Protein AF-0000000068194424 (afdb_homodimer)

Foldseek 3Di:
DPCVVVPQDAAAAQPVPRADKDKDWDQDPPNQIKMWIFGPPPGDIFDIDSDSVVRRVRRRDDDCPVVVVVVVVVVVVD/DPCVVVPQDAAAAQPVPRADKDKDWDCDPPNQIKMWIFGPPPGDIFDIDRDSVVRRVRRRDDPCPVVVVVVVVVVVVD

Organism: Escherichia coli O157:H7 (NCBI:txid83334)

Radius of gyration: 18.67 Å; Cα contacts (8 Å, |Δi|>4): 291; chains: 2; bounding box: 52×53×44 Å

Sequence (156 aa):
MSDLSLTQPKLKECPFCGGNARLWVEAGINIDVWGYAECDLCEARGAWAPSVAAAAEKWNRRAGDEANLSASQRSNQKMSDLSLTQPKLKECPFCGGNARLWVEAGINIDVWGYAECDLCEARGAWAPSVAAAAEKWNRRAGDEANLSASQRSNQK

Nearest PDB structures (foldseek):
  2l2m-assembly1_A  TM=6.582E-01  e=2.162E+00  Arabidopsis thaliana
  9asm-assembly1_B  TM=4.272E-01  e=1.788E+00  Homo sapiens
  3htx-assembly1_A  TM=4.934E-01  e=4.628E+00  Arabidopsis thaliana
  2l2m-assembly1_A  TM=6.595E-01  e=1.554E+00  Arabidopsis thaliana
  8kfp-assembly1_A  TM=4.519E-01  e=2.276E+00  Drosophila melanogaster

InterPro domains:
  IPR019908 Endodeoxyribonuclease toxin RalR [TIGR03655] (11-63)

Solvent-accessible surface area (backbone atoms only — not comparable to full-atom values): 8548 Å² total; per-residue (Å²): 126,80,76,72,66,74,71,70,72,81,65,58,58,31,65,41,74,51,35,56,51,45,81,44,76,42,78,44,93,71,89,38,48,34,7,25,27,32,26,76,70,66,53,28,29,36,23,76,24,77,34,60,67,53,5,33,50,49,49,54,34,40,45,47,58,63,56,46,45,50,49,50,50,53,57,68,72,102,127,81,76,70,69,74,71,70,72,80,65,56,58,31,63,41,75,51,35,57,53,44,81,43,77,42,79,45,94,66,93,38,50,35,6,25,27,32,26,75,71,66,52,26,30,36,24,78,24,77,35,58,66,52,6,34,51,51,50,54,34,40,43,47,58,63,54,46,47,50,50,52,50,52,58,65,72,101

pLDDT: mean 80.33, std 21.02, range [34.81, 98.44]

Structure (mmCIF, N/CA/C/O backbone):
data_AF-0000000068194424-model_v1
#
loop_
_entity.id
_entity.type
_entity.pdbx_description
1 polymer 'Restriction alleviation protein, Lar family'
#
loop_
_atom_site.group_PDB
_atom_site.id
_atom_site.type_symbol
_atom_site.label_atom_id
_atom_site.label_alt_id
_atom_site.label_comp_id
_atom_site.label_asym_id
_atom_site.label_entity_id
_atom_site.label_seq_id
_atom_site.pdbx_PDB_ins_code
_atom_site.Cartn_x
_atom_site.Cartn_y
_atom_site.Cartn_z
_atom_site.occupancy
_atom_site.B_iso_or_equiv
_atom_site.auth_seq_id
_atom_site.auth_comp_id
_atom_site.auth_asym_id
_atom_site.auth_atom_id
_atom_site.pdbx_PDB_model_num
ATOM 1 N N . MET A 1 1 ? -16.297 -26.656 -22.859 1 36.09 1 MET A N 1
ATOM 2 C CA . MET A 1 1 ? -15.078 -26.125 -22.25 1 36.09 1 MET A CA 1
ATOM 3 C C . MET A 1 1 ? -15.398 -25.297 -21 1 36.09 1 MET A C 1
ATOM 5 O O . MET A 1 1 ? -16.219 -24.375 -21.062 1 36.09 1 MET A O 1
ATOM 9 N N . SER A 1 2 ? -15.727 -25.984 -19.953 1 36.09 2 SER A N 1
ATOM 10 C CA . SER A 1 2 ? -15.914 -25.312 -18.672 1 36.09 2 SER A CA 1
ATOM 11 C C . SER A 1 2 ? -14.898 -24.188 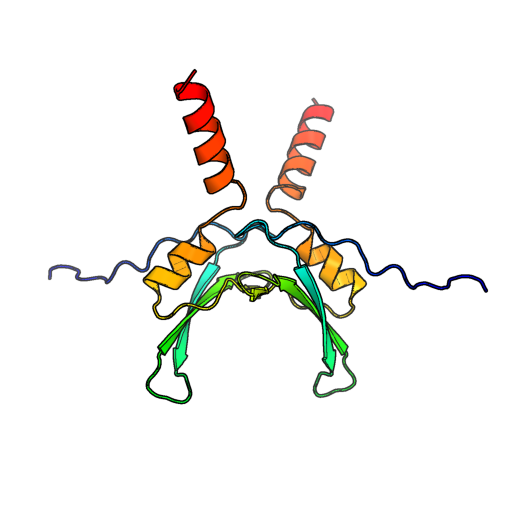-18.484 1 36.09 2 SER A C 1
ATOM 13 O O . SER A 1 2 ? -13.688 -24.406 -18.625 1 36.09 2 SER A O 1
ATOM 15 N N . ASP A 1 3 ? -15.109 -23.078 -19.156 1 36.56 3 ASP A N 1
ATOM 16 C CA . ASP A 1 3 ? -14.266 -21.922 -18.906 1 36.56 3 ASP A CA 1
ATOM 17 C C . ASP A 1 3 ? -13.766 -21.922 -17.453 1 36.56 3 ASP A C 1
ATOM 19 O O . ASP A 1 3 ? -14.539 -21.688 -16.531 1 36.56 3 ASP A O 1
ATOM 23 N N . LEU A 1 4 ? -13.242 -22.938 -16.922 1 41.56 4 LEU A N 1
ATOM 24 C CA . LEU A 1 4 ? -12.438 -22.938 -15.695 1 41.56 4 LEU A CA 1
ATOM 25 C C . LEU A 1 4 ? -11.805 -21.578 -15.461 1 41.56 4 LEU A C 1
ATOM 27 O O . LEU A 1 4 ? -10.578 -21.438 -15.508 1 41.56 4 LEU A O 1
ATOM 31 N N . SER A 1 5 ? -12.031 -20.547 -16.297 1 44.06 5 SER A N 1
ATOM 32 C CA . SER A 1 5 ? -11.469 -19.203 -16.141 1 44.06 5 SER A CA 1
ATOM 33 C C . SER A 1 5 ? -11.289 -18.859 -14.664 1 44.06 5 SER A C 1
ATOM 35 O O . SER A 1 5 ? -12.273 -18.766 -13.922 1 44.06 5 SER A O 1
ATOM 37 N N . LEU A 1 6 ? -10.516 -19.516 -13.852 1 50.09 6 LEU A N 1
ATOM 38 C CA . LEU A 1 6 ? -10.039 -19.203 -12.508 1 50.09 6 LEU A CA 1
ATOM 39 C C . LEU A 1 6 ? -10.234 -17.719 -12.203 1 50.09 6 LEU A C 1
ATOM 41 O O . LEU A 1 6 ? -9.602 -16.859 -12.812 1 50.09 6 LEU A O 1
ATOM 45 N N . THR A 1 7 ? -11.344 -17.234 -12.117 1 59.47 7 THR A N 1
ATOM 46 C CA . THR A 1 7 ? -11.828 -15.875 -11.906 1 59.47 7 THR A CA 1
ATOM 47 C C . THR A 1 7 ? -10.945 -15.141 -10.898 1 59.47 7 THR A C 1
ATOM 49 O O . THR A 1 7 ? -10.797 -15.594 -9.758 1 59.47 7 THR A O 1
ATOM 52 N N . GLN A 1 8 ? -9.844 -14.641 -11.359 1 73.25 8 GLN A N 1
ATOM 53 C CA . GLN A 1 8 ? -9.039 -13.766 -10.516 1 73.25 8 GLN A CA 1
ATOM 54 C C . GLN A 1 8 ? -9.93 -12.891 -9.633 1 73.25 8 GLN A C 1
ATOM 56 O O . GLN A 1 8 ? -11 -12.461 -10.055 1 73.25 8 GLN A O 1
ATOM 61 N N . PRO A 1 9 ? -9.727 -13.07 -8.367 1 86.81 9 PRO A N 1
ATOM 62 C CA . PRO A 1 9 ? -10.492 -12.211 -7.469 1 86.81 9 PRO A CA 1
ATOM 63 C C . PRO A 1 9 ? -10.562 -10.766 -7.953 1 86.81 9 PRO A C 1
ATOM 65 O O . PRO A 1 9 ? -9.594 -10.258 -8.531 1 86.81 9 PRO A O 1
ATOM 68 N N . LYS A 1 10 ? -11.789 -10.188 -7.922 1 91.5 10 LYS A N 1
ATOM 69 C CA . LYS A 1 10 ? -11.977 -8.781 -8.273 1 91.5 10 LYS A CA 1
ATOM 70 C C . LYS A 1 10 ? -11.312 -7.871 -7.242 1 91.5 10 LYS A C 1
ATOM 72 O O . LYS A 1 10 ? -11.445 -8.086 -6.035 1 91.5 10 LYS A O 1
ATOM 77 N N . LEU A 1 11 ? -10.586 -6.934 -7.688 1 96.69 11 LEU A N 1
ATOM 78 C CA . LEU A 1 11 ? -9.883 -6 -6.82 1 96.69 11 LEU A CA 1
ATOM 79 C C . LEU A 1 11 ? -10.57 -4.641 -6.812 1 96.69 11 LEU A C 1
ATOM 81 O O . LEU A 1 11 ? -10.961 -4.129 -7.863 1 96.69 11 LEU A O 1
ATOM 85 N N . LYS A 1 12 ? -10.789 -4.07 -5.578 1 96.56 12 LYS A N 1
ATOM 86 C CA . LYS A 1 12 ? -11.227 -2.68 -5.477 1 96.56 12 LYS A CA 1
ATOM 87 C C . LYS A 1 12 ? -10.18 -1.732 -6.055 1 96.56 12 LYS A C 1
ATOM 89 O O . LYS A 1 12 ? -9 -2.084 -6.152 1 96.56 12 LYS A O 1
ATOM 94 N N . GLU A 1 13 ? -10.617 -0.529 -6.395 1 96.94 13 GLU A N 1
ATOM 95 C CA . GLU A 1 13 ? -9.688 0.496 -6.863 1 96.94 13 GLU A CA 1
ATOM 96 C C . GLU A 1 13 ? -8.688 0.878 -5.77 1 96.94 13 GLU A C 1
ATOM 98 O O . GLU A 1 13 ? -8.961 0.693 -4.582 1 96.94 13 GLU A O 1
ATOM 103 N N . CYS A 1 14 ? -7.574 1.374 -6.184 1 98.06 14 CYS A N 1
ATOM 104 C CA . CYS A 1 14 ? -6.539 1.817 -5.258 1 98.06 14 CYS A CA 1
ATOM 105 C C . CYS A 1 14 ? -7.074 2.893 -4.316 1 98.06 14 CYS A C 1
ATOM 107 O O . CYS A 1 14 ? -7.641 3.891 -4.77 1 98.06 14 CYS A O 1
ATOM 109 N N . PRO A 1 15 ? -6.852 2.74 -3.096 1 96.94 15 PRO A N 1
ATOM 110 C CA . PRO A 1 15 ? -7.367 3.738 -2.156 1 96.94 15 PRO A CA 1
ATOM 111 C C . PRO A 1 15 ? -6.582 5.047 -2.193 1 96.94 15 PRO A C 1
ATOM 113 O O . PRO A 1 15 ? -7.016 6.047 -1.618 1 96.94 15 PRO A O 1
ATOM 116 N N . PHE A 1 16 ? -5.477 4.984 -2.826 1 97.81 16 PHE A N 1
ATOM 117 C CA . PHE A 1 16 ? -4.617 6.164 -2.824 1 97.81 16 PHE A CA 1
ATOM 118 C C . PHE A 1 16 ? -4.883 7.027 -4.051 1 97.81 16 PHE A C 1
ATOM 120 O O . PHE A 1 16 ? -4.957 8.258 -3.945 1 97.81 16 PHE A O 1
ATOM 127 N N . CYS A 1 17 ? -5.129 6.367 -5.23 1 97.31 17 CYS A N 1
ATOM 128 C CA . CYS A 1 17 ? -5.188 7.184 -6.438 1 97.31 17 CYS A CA 1
ATOM 129 C C . CYS A 1 17 ? -6.434 6.852 -7.258 1 97.31 17 CYS A C 1
ATOM 131 O O . CYS A 1 17 ? -6.73 7.535 -8.242 1 97.31 17 CYS A O 1
ATOM 133 N N . GLY A 1 18 ? -7.062 5.773 -6.914 1 96.94 18 GLY A N 1
ATOM 134 C CA . GLY A 1 18 ? -8.281 5.422 -7.621 1 96.94 18 GLY A CA 1
ATOM 135 C C . GLY A 1 18 ? -8.031 4.594 -8.867 1 96.94 18 GLY A C 1
ATOM 136 O O . GLY A 1 18 ? -8.969 4.266 -9.594 1 96.94 18 GLY A O 1
ATOM 137 N N . GLY A 1 19 ? -6.793 4.195 -9.109 1 96.75 19 GLY A N 1
ATOM 138 C CA . GLY A 1 19 ? -6.461 3.4 -10.281 1 96.75 19 GLY A CA 1
ATOM 139 C C . GLY A 1 19 ? -6.746 1.921 -10.102 1 96.75 19 GLY A C 1
ATOM 140 O O . GLY A 1 19 ? -7.047 1.473 -8.992 1 96.75 19 GLY A O 1
ATOM 141 N N . ASN A 1 20 ? -6.586 1.168 -11.219 1 97.25 20 ASN A N 1
ATOM 142 C CA . ASN A 1 20 ? -6.777 -0.278 -11.172 1 97.25 20 ASN A CA 1
ATOM 143 C C . ASN A 1 20 ? -5.582 -0.981 -10.531 1 97.25 20 ASN A C 1
ATOM 145 O O . ASN A 1 20 ? -4.465 -0.467 -10.57 1 97.25 20 ASN A O 1
ATOM 149 N N . ALA A 1 21 ? -5.891 -2.098 -9.93 1 97.75 21 ALA A N 1
ATOM 150 C CA . ALA A 1 21 ? -4.836 -2.922 -9.344 1 97.75 21 ALA A CA 1
ATOM 151 C C . ALA A 1 21 ? -4.77 -4.289 -10.023 1 97.75 21 ALA A C 1
ATOM 153 O O . ALA A 1 21 ? -5.711 -4.695 -10.703 1 97.75 21 ALA A O 1
ATOM 154 N N . ARG A 1 22 ? -3.656 -4.914 -9.789 1 97.25 22 ARG A N 1
ATOM 155 C CA . ARG A 1 22 ? -3.479 -6.277 -10.273 1 97.25 22 ARG A CA 1
ATOM 156 C C . ARG A 1 22 ? -2.779 -7.148 -9.234 1 97.25 22 ARG A C 1
ATOM 158 O O . ARG A 1 22 ? -2.139 -6.633 -8.32 1 97.25 22 ARG A O 1
ATOM 165 N N . LEU A 1 23 ? -2.996 -8.453 -9.375 1 96.19 23 LEU A N 1
ATOM 166 C CA . LEU A 1 23 ? -2.396 -9.414 -8.453 1 96.19 23 LEU A CA 1
ATOM 167 C C . LEU A 1 23 ? -1.049 -9.898 -8.977 1 96.19 23 LEU A C 1
ATOM 169 O O . LEU A 1 23 ? -0.895 -10.141 -10.172 1 96.19 23 LEU A O 1
ATOM 173 N N . TRP A 1 24 ? -0.112 -9.992 -8.047 1 94.62 24 TRP A N 1
ATOM 174 C CA . TRP A 1 24 ? 1.215 -10.523 -8.344 1 94.62 24 TRP A CA 1
ATOM 175 C C . TRP A 1 24 ? 1.535 -11.711 -7.438 1 94.62 24 TRP A C 1
ATOM 177 O O . TRP A 1 24 ? 1.048 -11.789 -6.305 1 94.62 24 TRP A O 1
ATOM 187 N N . VAL A 1 25 ? 2.24 -12.648 -7.965 1 90.88 25 VAL A N 1
ATOM 188 C CA . VAL A 1 25 ? 2.729 -13.789 -7.191 1 90.88 25 VAL A CA 1
ATOM 189 C C . VAL A 1 25 ? 4.254 -13.836 -7.254 1 90.88 25 VAL A C 1
ATOM 191 O O . VAL A 1 25 ? 4.848 -13.609 -8.312 1 90.88 25 VAL A O 1
ATOM 194 N N . GLU A 1 26 ? 4.871 -13.984 -6.137 1 87 26 GLU A N 1
ATOM 195 C CA . GLU A 1 26 ? 6.324 -14.117 -6.074 1 87 26 GLU A CA 1
ATOM 196 C C . GLU A 1 26 ? 6.727 -15.422 -5.391 1 87 26 GLU A C 1
ATOM 198 O O . GLU A 1 26 ? 6.102 -15.836 -4.414 1 87 26 GLU A O 1
ATOM 203 N N . ALA A 1 27 ? 7.594 -16.078 -6.059 1 81.31 27 ALA A N 1
ATOM 204 C CA . ALA A 1 27 ? 8.141 -17.297 -5.453 1 81.31 27 ALA A CA 1
ATOM 205 C C . ALA A 1 27 ? 9.148 -16.953 -4.359 1 81.31 27 ALA A C 1
ATOM 207 O O . ALA A 1 27 ? 10.023 -16.109 -4.551 1 81.31 27 ALA A O 1
ATOM 208 N N . GLY A 1 28 ? 8.797 -17.266 -3.176 1 71.25 28 GLY A N 1
ATOM 209 C CA . GLY A 1 28 ? 9.758 -17.078 -2.098 1 71.25 28 GLY A CA 1
ATOM 210 C C . GLY A 1 28 ? 10.898 -18.078 -2.139 1 71.25 28 GLY A C 1
ATOM 211 O O . GLY A 1 28 ? 11.016 -18.859 -3.086 1 71.25 28 GLY A O 1
ATOM 212 N N . ILE A 1 29 ? 11.906 -17.812 -1.266 1 68.25 29 ILE A N 1
ATOM 213 C CA . ILE A 1 29 ? 13.094 -18.656 -1.224 1 68.25 29 ILE A CA 1
ATOM 214 C C . ILE A 1 29 ? 12.695 -20.125 -1.054 1 68.25 29 ILE A C 1
ATOM 216 O O . ILE A 1 29 ? 13.281 -21.016 -1.676 1 68.25 29 ILE A O 1
ATOM 220 N N . ASN A 1 30 ? 11.828 -20.375 -0.084 1 65.5 30 ASN A N 1
ATOM 221 C CA . ASN A 1 30 ? 11.43 -21.75 0.242 1 65.5 30 ASN A CA 1
ATOM 222 C C . ASN A 1 30 ? 10.0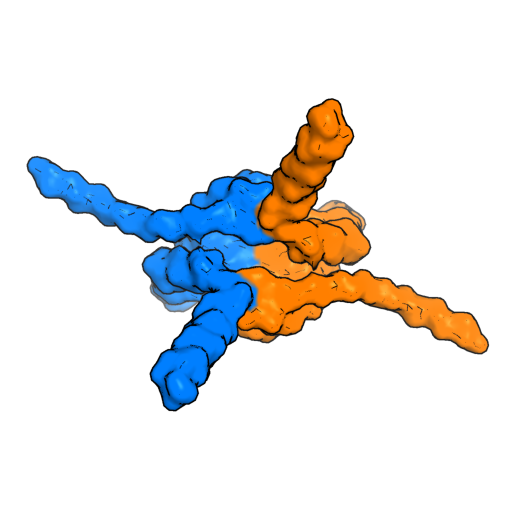39 -22.062 -0.308 1 65.5 30 ASN A C 1
ATOM 224 O O . ASN A 1 30 ? 9.055 -22.016 0.423 1 65.5 30 ASN A O 1
ATOM 228 N N . ILE A 1 31 ? 9.938 -22.594 -1.485 1 68.94 31 ILE A N 1
ATOM 229 C CA . ILE A 1 31 ? 8.758 -23.125 -2.15 1 68.94 31 ILE A CA 1
ATOM 230 C C . ILE A 1 31 ? 7.527 -22.312 -1.769 1 68.94 31 ILE A C 1
ATOM 232 O O . ILE A 1 31 ? 6.426 -22.562 -2.268 1 68.94 31 ILE A O 1
ATOM 236 N N . ASP A 1 32 ? 7.809 -21.297 -0.955 1 78.06 32 ASP A N 1
ATOM 237 C CA . ASP A 1 32 ? 6.637 -20.531 -0.561 1 78.06 32 ASP A CA 1
ATOM 238 C C . ASP A 1 32 ? 6.258 -19.516 -1.642 1 78.06 32 ASP A C 1
ATOM 240 O O . ASP A 1 32 ? 7.129 -18.953 -2.309 1 78.06 32 ASP A O 1
ATOM 244 N N . VAL A 1 33 ? 4.984 -19.547 -2.008 1 82.75 33 VAL A N 1
ATOM 245 C CA . VAL A 1 33 ? 4.449 -18.594 -2.975 1 82.75 33 VAL A CA 1
ATOM 246 C C . VAL A 1 33 ? 3.754 -17.453 -2.244 1 82.75 33 VAL A C 1
ATOM 248 O O . VAL A 1 33 ? 2.945 -17.688 -1.341 1 82.75 33 VAL A O 1
ATOM 251 N N . TRP A 1 34 ? 4.27 -16.266 -2.461 1 90.06 34 TRP A N 1
ATOM 252 C CA . TRP A 1 34 ? 3.627 -15.094 -1.874 1 90.06 34 TRP A CA 1
ATOM 253 C C . TRP A 1 34 ? 2.934 -14.258 -2.945 1 90.06 34 TRP A C 1
ATOM 255 O O . TRP A 1 34 ? 3.404 -14.18 -4.082 1 90.06 34 TRP A O 1
ATOM 265 N N . GLY A 1 35 ? 1.699 -13.797 -2.592 1 93.25 35 GLY A N 1
ATOM 266 C CA . GLY A 1 35 ? 0.958 -12.922 -3.482 1 93.25 35 GLY A CA 1
ATOM 267 C C . GLY A 1 35 ? 0.701 -11.547 -2.891 1 93.25 35 GLY A C 1
ATOM 268 O O . GLY A 1 35 ? 0.693 -11.383 -1.668 1 93.25 35 GLY A O 1
ATOM 269 N N . TYR A 1 36 ? 0.619 -10.586 -3.705 1 96.44 36 TYR A N 1
ATOM 270 C CA . TYR A 1 36 ? 0.173 -9.25 -3.326 1 96.44 36 TYR A CA 1
ATOM 271 C C . TYR A 1 36 ? -0.545 -8.562 -4.48 1 96.44 36 TYR A C 1
ATOM 273 O O . TYR A 1 36 ? -0.427 -8.992 -5.633 1 96.44 36 TYR A O 1
ATOM 281 N N . ALA A 1 37 ? -1.312 -7.527 -4.133 1 98.06 37 ALA A N 1
ATOM 282 C CA . ALA A 1 37 ? -1.911 -6.656 -5.141 1 98.06 37 ALA A CA 1
ATOM 283 C C . ALA A 1 37 ? -1.107 -5.367 -5.301 1 98.06 37 ALA A C 1
ATOM 285 O O . ALA A 1 37 ? -0.527 -4.867 -4.336 1 98.06 37 ALA A O 1
ATOM 286 N N . GLU A 1 38 ? -1.04 -4.879 -6.473 1 98.38 38 GLU A N 1
ATOM 287 C CA . GLU A 1 38 ? -0.31 -3.654 -6.785 1 98.38 38 GLU A CA 1
ATOM 288 C C . GLU A 1 38 ? -1.099 -2.775 -7.754 1 98.38 38 GLU A C 1
ATOM 290 O O . GLU A 1 38 ? -1.687 -3.275 -8.719 1 98.38 38 GLU A O 1
ATOM 295 N N . CYS A 1 39 ? -1.09 -1.535 -7.414 1 98.44 39 CYS A N 1
ATOM 296 C CA . CYS A 1 39 ? -1.773 -0.596 -8.297 1 98.44 39 CYS A CA 1
ATOM 297 C C . CYS A 1 39 ? -0.998 -0.404 -9.594 1 98.44 39 CYS A C 1
ATOM 299 O O . CYS A 1 39 ? 0.22 -0.218 -9.57 1 98.44 39 CYS A O 1
ATOM 301 N N . ASP A 1 40 ? -1.684 -0.314 -10.727 1 97.81 40 ASP A N 1
ATOM 302 C CA . ASP A 1 40 ? -1.062 -0.183 -12.039 1 97.81 40 ASP A CA 1
ATOM 303 C C . ASP A 1 40 ? -0.633 1.259 -12.305 1 97.81 40 ASP A C 1
ATOM 305 O O . ASP A 1 40 ? 0.153 1.521 -13.219 1 97.81 40 ASP A O 1
ATOM 309 N N . LEU A 1 41 ? -1.144 2.18 -11.562 1 97.38 41 LEU A N 1
ATOM 310 C CA . LEU A 1 41 ? -0.927 3.596 -11.836 1 97.38 41 LEU A CA 1
ATOM 311 C C . LEU A 1 41 ? 0.133 4.172 -10.898 1 97.38 41 LEU A C 1
ATOM 313 O O . LEU A 1 41 ? 1.189 4.617 -11.352 1 97.38 41 LEU A O 1
ATOM 317 N N . CYS A 1 42 ? -0.098 4.121 -9.586 1 97.44 42 CYS A N 1
ATOM 318 C CA . CYS A 1 42 ? 0.845 4.738 -8.664 1 97.44 42 CYS A CA 1
ATOM 319 C C . CYS A 1 42 ? 1.807 3.701 -8.094 1 97.44 42 CYS A C 1
ATOM 321 O O . CYS A 1 42 ? 2.717 4.043 -7.336 1 97.44 42 CYS A O 1
ATOM 323 N N . GLU A 1 43 ? 1.52 2.396 -8.203 1 97.75 43 GLU A N 1
ATOM 324 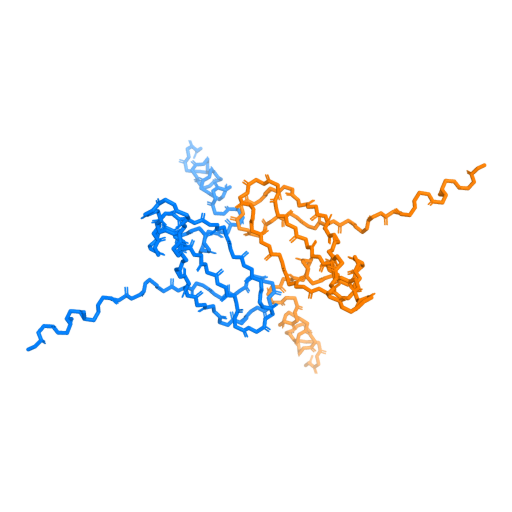C CA . GLU A 1 43 ? 2.391 1.277 -7.855 1 97.75 43 GLU A CA 1
ATOM 325 C C . GLU A 1 43 ? 2.391 1.02 -6.352 1 97.75 43 GLU A C 1
ATOM 327 O O . GLU A 1 43 ? 3.287 0.35 -5.832 1 97.75 43 GLU A O 1
ATOM 332 N N . ALA A 1 44 ? 1.389 1.587 -5.684 1 98.44 44 ALA A N 1
ATOM 333 C CA . ALA A 1 44 ? 1.197 1.178 -4.297 1 98.44 44 ALA A CA 1
ATOM 334 C C . ALA A 1 44 ? 0.962 -0.327 -4.195 1 98.44 44 ALA A C 1
ATOM 336 O O . ALA A 1 44 ? 0.333 -0.924 -5.07 1 98.44 44 ALA A O 1
ATOM 337 N N . ARG A 1 45 ? 1.397 -0.892 -3.102 1 98.31 45 ARG A N 1
ATOM 338 C CA . ARG A 1 45 ? 1.307 -2.336 -2.906 1 98.31 45 ARG A CA 1
ATOM 339 C C . ARG A 1 45 ? 0.536 -2.668 -1.633 1 98.31 45 ARG A C 1
ATOM 341 O O . ARG A 1 45 ? 0.729 -2.027 -0.598 1 98.31 45 ARG A O 1
ATOM 348 N N . GLY A 1 46 ? -0.354 -3.623 -1.806 1 98.38 46 GLY A N 1
ATOM 349 C CA . GLY A 1 46 ? -1.008 -4.145 -0.617 1 98.38 46 GLY A CA 1
ATOM 350 C C . GLY A 1 46 ? -0.13 -5.094 0.18 1 98.38 46 GLY A C 1
ATOM 351 O O . GLY A 1 46 ? 1.036 -5.301 -0.161 1 98.38 46 GLY A O 1
ATOM 352 N N . ALA A 1 47 ? -0.708 -5.652 1.237 1 97.56 47 ALA A N 1
ATOM 353 C CA . ALA A 1 47 ? 0.002 -6.59 2.104 1 97.56 47 ALA A CA 1
ATOM 354 C C . ALA A 1 47 ? 0.359 -7.867 1.353 1 97.56 47 ALA A C 1
ATOM 356 O O . ALA A 1 47 ? -0.387 -8.312 0.474 1 97.56 47 ALA A O 1
ATOM 357 N N . TRP A 1 48 ? 1.47 -8.438 1.739 1 95.56 48 TRP A N 1
ATOM 358 C CA . TRP A 1 48 ? 1.812 -9.773 1.275 1 95.56 48 TRP A CA 1
ATOM 359 C C . TRP A 1 48 ? 0.842 -10.812 1.837 1 95.56 48 TRP A C 1
ATOM 361 O O . TRP A 1 48 ? 0.363 -10.672 2.965 1 95.56 48 TRP A O 1
ATOM 371 N N . ALA A 1 49 ? 0.601 -11.828 1.032 1 95.31 49 ALA A N 1
ATOM 372 C CA . ALA A 1 49 ? -0.278 -12.914 1.468 1 95.31 49 ALA A CA 1
ATOM 373 C C . ALA A 1 49 ? 0.168 -14.25 0.884 1 95.31 49 ALA A C 1
ATOM 375 O O . ALA A 1 49 ? 0.888 -14.289 -0.116 1 95.31 49 ALA A O 1
ATOM 376 N N . PRO A 1 50 ? -0.239 -15.383 1.457 1 92.5 50 PRO A N 1
ATOM 377 C CA . PRO A 1 50 ? 0.234 -16.703 1.017 1 92.5 50 PRO A CA 1
ATOM 378 C C . PRO A 1 50 ? -0.474 -17.188 -0.245 1 92.5 50 PRO A C 1
ATOM 380 O O . PRO A 1 50 ? -0.165 -18.266 -0.75 1 92.5 50 PRO A O 1
ATOM 383 N N . SER A 1 51 ? -1.486 -16.469 -0.762 1 89.69 51 SER A N 1
ATOM 384 C CA . SER A 1 51 ? -2.199 -16.797 -1.991 1 89.69 51 SER A CA 1
ATOM 385 C C . SER A 1 51 ? -2.754 -15.555 -2.662 1 89.69 51 SER A C 1
ATOM 387 O O . SER A 1 51 ? -2.863 -14.5 -2.029 1 89.69 51 SER A O 1
ATOM 389 N N . VAL A 1 52 ? -3.059 -15.695 -3.867 1 89.94 52 VAL A N 1
ATOM 390 C CA . VAL A 1 52 ? -3.65 -14.594 -4.621 1 89.94 52 VAL A CA 1
ATOM 391 C C . VAL A 1 52 ? -5 -14.219 -4.012 1 89.94 52 VAL A C 1
ATOM 393 O O . VAL A 1 52 ? -5.344 -13.031 -3.93 1 89.94 52 VAL A O 1
ATOM 396 N N . ALA A 1 53 ? -5.781 -15.227 -3.654 1 92.06 53 ALA A N 1
ATOM 397 C CA . ALA A 1 53 ? -7.086 -14.969 -3.047 1 92.06 53 ALA A CA 1
ATOM 398 C C . ALA A 1 53 ? -6.941 -14.164 -1.757 1 92.06 53 ALA A C 1
ATOM 400 O O . ALA A 1 53 ? -7.684 -13.211 -1.527 1 92.06 53 ALA A O 1
ATOM 401 N N . ALA A 1 54 ? -6.004 -14.547 -0.916 1 94.81 54 ALA A N 1
ATOM 402 C CA . ALA A 1 54 ? -5.758 -13.844 0.342 1 94.81 54 ALA A CA 1
ATOM 403 C C . ALA A 1 54 ? -5.242 -12.43 0.088 1 94.81 54 ALA A C 1
ATOM 405 O O . ALA A 1 54 ? -5.59 -11.492 0.812 1 94.81 54 ALA A O 1
ATOM 406 N N . ALA A 1 55 ? -4.379 -12.312 -0.917 1 96.44 55 ALA A N 1
ATOM 407 C CA . ALA A 1 55 ? -3.869 -10.992 -1.293 1 96.44 55 ALA A CA 1
ATOM 408 C C . ALA A 1 55 ? -5.008 -10.062 -1.703 1 96.44 55 ALA A C 1
ATOM 410 O O . ALA A 1 55 ? -5.039 -8.898 -1.304 1 96.44 55 ALA A O 1
ATOM 411 N N . ALA A 1 56 ? -5.906 -10.602 -2.514 1 96.75 56 ALA A N 1
ATOM 412 C CA . ALA A 1 56 ? -7.059 -9.812 -2.943 1 96.75 56 ALA A CA 1
ATOM 413 C C . ALA A 1 56 ? -7.898 -9.375 -1.748 1 96.75 56 ALA A C 1
ATOM 415 O O . ALA A 1 56 ? -8.375 -8.234 -1.695 1 96.75 56 ALA A O 1
ATOM 416 N N . GLU A 1 57 ? -8.102 -10.273 -0.863 1 96 57 GLU 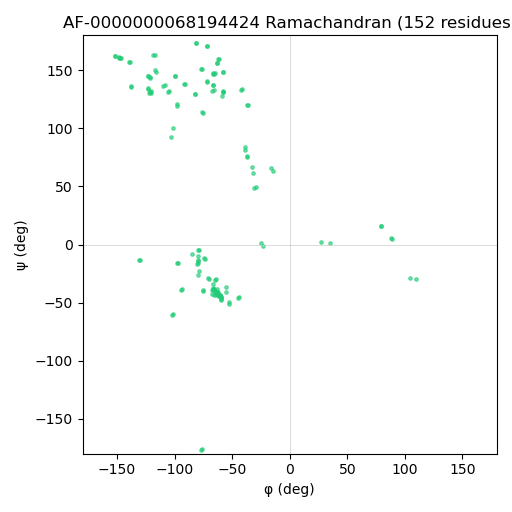A N 1
ATOM 417 C CA . GLU A 1 57 ? -8.875 -9.961 0.336 1 96 57 GLU A CA 1
ATOM 418 C C . GLU A 1 57 ? -8.219 -8.836 1.134 1 96 57 GLU A C 1
ATOM 420 O O . GLU A 1 57 ? -8.898 -7.898 1.562 1 96 57 GLU A O 1
ATOM 425 N N . LYS A 1 58 ? -6.941 -8.914 1.374 1 97.12 58 LYS A N 1
ATOM 426 C CA . LYS A 1 58 ? -6.219 -7.891 2.119 1 97.12 58 LYS A CA 1
ATOM 427 C C . LYS A 1 58 ? -6.27 -6.547 1.398 1 97.12 58 LYS A C 1
ATOM 429 O O . LYS A 1 58 ? -6.441 -5.504 2.031 1 97.12 58 LYS A O 1
ATOM 434 N N . TRP A 1 59 ? -6.133 -6.562 0.106 1 98.12 59 TRP A N 1
ATOM 435 C CA . TRP A 1 59 ? -6.207 -5.344 -0.695 1 98.12 59 TRP A CA 1
ATOM 436 C C . TRP A 1 59 ? -7.602 -4.723 -0.612 1 98.12 59 TRP A C 1
ATOM 438 O O . TRP A 1 59 ? -7.738 -3.5 -0.558 1 98.12 59 TRP A O 1
ATOM 448 N N . ASN A 1 60 ? -8.57 -5.559 -0.652 1 97.38 60 ASN A N 1
ATOM 449 C CA . ASN A 1 60 ? -9.945 -5.086 -0.734 1 97.38 60 ASN A CA 1
ATOM 450 C C . ASN A 1 60 ? -10.469 -4.648 0.631 1 97.38 60 ASN A C 1
ATOM 452 O O . ASN A 1 60 ? -11.5 -3.977 0.718 1 97.38 60 ASN A O 1
ATOM 456 N N . ARG A 1 61 ? -9.781 -4.984 1.695 1 96 61 ARG A N 1
ATOM 457 C CA . ARG A 1 61 ? -10.148 -4.504 3.023 1 96 61 ARG A CA 1
ATOM 458 C C . ARG A 1 61 ? -9.945 -2.996 3.135 1 96 61 ARG A C 1
ATOM 460 O O . ARG A 1 61 ? -8.969 -2.455 2.607 1 96 61 ARG A O 1
ATOM 467 N N . ARG A 1 62 ? -10.891 -2.273 3.752 1 95.5 62 ARG A N 1
ATOM 468 C CA . ARG A 1 62 ? -10.758 -0.85 4.043 1 95.5 62 ARG A CA 1
ATOM 469 C C . ARG A 1 62 ? -10.875 -0.585 5.543 1 95.5 62 ARG A C 1
ATOM 471 O O . ARG A 1 62 ? -11.672 -1.229 6.23 1 95.5 62 ARG A O 1
ATOM 478 N N . ALA A 1 63 ? -9.977 0.447 5.758 1 84.88 63 ALA A N 1
ATOM 479 C CA . ALA A 1 63 ? -10.047 0.833 7.164 1 84.88 63 ALA A CA 1
ATOM 480 C C . ALA A 1 63 ? -11.453 1.276 7.543 1 84.88 63 ALA A C 1
ATOM 482 O O . ALA A 1 63 ? -12.086 2.039 6.812 1 84.88 63 ALA A O 1
ATOM 483 N N . GLY A 1 64 ? -12.031 0.753 8.547 1 76.88 64 GLY A N 1
ATOM 484 C CA . GLY A 1 64 ? -13.383 1.042 9.016 1 76.88 64 GLY A CA 1
ATOM 485 C C . GLY A 1 64 ? -14.352 -0.101 8.789 1 76.88 64 GLY A C 1
ATOM 486 O O . GLY A 1 64 ? -15.453 -0.108 9.336 1 76.88 64 GLY A O 1
ATOM 487 N N . ASP A 1 65 ? -14.023 -0.88 7.66 1 66.56 65 ASP A N 1
ATOM 488 C CA . ASP A 1 65 ? -14.898 -2.035 7.461 1 66.56 65 ASP A CA 1
ATOM 489 C C . ASP A 1 65 ? -15.148 -2.764 8.781 1 66.56 65 ASP A C 1
ATOM 491 O O . ASP A 1 65 ? -16.281 -3.191 9.047 1 66.56 65 ASP A O 1
ATOM 495 N N . GLU A 1 66 ? -14.078 -2.967 9.539 1 53.72 66 GLU A N 1
ATOM 496 C CA . GLU A 1 66 ? -14.367 -3.619 10.812 1 53.72 66 GLU A CA 1
ATOM 497 C C . GLU A 1 66 ? -15.008 -2.646 11.797 1 53.72 66 GLU A C 1
ATOM 499 O O . GLU A 1 66 ? -15.797 -3.053 12.656 1 53.72 66 GLU A O 1
ATOM 504 N N . ALA A 1 67 ? -14.453 -1.423 11.727 1 49.81 67 ALA A N 1
ATOM 505 C CA . ALA A 1 67 ? -15.086 -0.484 12.648 1 49.81 67 ALA A CA 1
ATOM 506 C C . ALA A 1 67 ? -16.594 -0.419 12.414 1 49.81 67 ALA A C 1
ATOM 508 O O . ALA A 1 67 ? -17.375 -0.266 13.359 1 49.81 67 ALA A O 1
ATOM 509 N N . ASN A 1 68 ? -16.859 -0.521 11.148 1 49.47 68 ASN A N 1
ATOM 510 C CA . ASN A 1 68 ? -18.281 -0.428 10.844 1 49.47 68 ASN A CA 1
ATOM 511 C C . ASN A 1 68 ? -19.047 -1.662 11.328 1 49.47 68 ASN A C 1
ATOM 513 O O . ASN A 1 68 ? -20.266 -1.611 11.523 1 49.47 68 ASN A O 1
ATOM 517 N N . LEU A 1 69 ? -18.312 -2.684 11.312 1 48.94 69 LEU A N 1
ATOM 518 C CA . LEU A 1 69 ? -19.016 -3.861 11.797 1 48.94 69 LEU A CA 1
ATOM 519 C C . LEU A 1 69 ? -19.406 -3.695 13.258 1 48.94 69 LEU A C 1
ATOM 521 O O . LEU A 1 69 ? -20.531 -4.055 13.648 1 48.94 69 LEU A O 1
ATOM 525 N N . SER A 1 70 ? -18.375 -3.168 13.938 1 48.72 70 SER A N 1
ATOM 526 C CA . SER A 1 70 ? -18.75 -3.023 15.336 1 48.72 70 SER A CA 1
ATOM 527 C C . SER A 1 70 ? -19.844 -1.977 15.523 1 48.72 70 SER A C 1
ATOM 529 O O . SER A 1 70 ? -20.734 -2.143 16.344 1 48.72 70 SER A O 1
ATOM 531 N N . ALA A 1 71 ? -19.672 -0.969 14.75 1 50.41 71 ALA A N 1
ATOM 532 C CA . ALA A 1 71 ? -20.688 0.06 14.938 1 50.41 71 ALA A CA 1
ATOM 533 C C . ALA A 1 71 ? -22.062 -0.452 14.523 1 50.41 71 ALA A C 1
ATOM 535 O O . ALA A 1 71 ? -23.078 -0.143 15.172 1 50.41 71 ALA A O 1
ATOM 536 N N . SER A 1 72 ? -22.141 -1.092 13.484 1 51.91 72 SER A N 1
ATOM 537 C CA . SER A 1 72 ? -23.406 -1.657 13.062 1 51.91 72 SER A CA 1
ATOM 538 C C . SER A 1 72 ? -23.938 -2.67 14.078 1 51.91 72 SER A C 1
ATOM 540 O O . SER A 1 72 ? -25.141 -2.758 14.312 1 51.91 72 SER A O 1
ATOM 542 N N . GLN A 1 73 ? -23.047 -3.434 14.469 1 49.31 73 GLN A N 1
ATOM 543 C CA . GLN A 1 73 ? -23.516 -4.426 15.43 1 49.31 73 GLN A CA 1
ATOM 544 C C . GLN A 1 73 ? -23.969 -3.766 16.734 1 49.31 73 GLN A C 1
ATOM 546 O O . GLN A 1 73 ? -24.938 -4.199 17.344 1 49.31 73 GLN A O 1
ATOM 551 N N . ARG A 1 74 ? -23.188 -2.738 17.078 1 53.12 74 ARG A N 1
ATOM 552 C CA . ARG A 1 74 ? -23.578 -2.078 18.312 1 53.12 74 ARG A CA 1
ATOM 553 C C . ARG A 1 74 ? -24.938 -1.38 18.156 1 53.12 74 ARG A C 1
ATOM 555 O O . ARG A 1 74 ? -25.688 -1.252 19.125 1 53.12 74 ARG A O 1
ATOM 562 N N . SER A 1 75 ? -25.172 -0.903 17 1 54.09 75 SER A N 1
ATOM 563 C CA . SER A 1 75 ? -26.453 -0.228 16.828 1 54.09 75 SER A CA 1
ATOM 564 C C . SER A 1 75 ? -27.609 -1.224 16.844 1 54.09 75 SER A C 1
ATOM 566 O O . SER A 1 75 ? -28.719 -0.886 17.266 1 54.09 75 SER A O 1
ATOM 568 N N . ASN A 1 76 ? -27.297 -2.385 16.422 1 54.69 76 ASN A N 1
ATOM 569 C CA . ASN A 1 76 ? -28.391 -3.354 16.391 1 54.69 76 ASN A CA 1
ATOM 570 C C . ASN A 1 76 ? -28.656 -3.922 17.781 1 54.69 76 ASN A C 1
ATOM 572 O O . ASN A 1 76 ? -29.688 -4.57 18 1 54.69 76 ASN A O 1
ATOM 576 N N . GLN A 1 77 ? -27.672 -3.867 18.656 1 43.19 77 GLN A N 1
ATOM 577 C CA . GLN A 1 77 ? -27.875 -4.449 19.984 1 43.19 77 GLN A CA 1
ATOM 578 C C . GLN A 1 77 ? -28.547 -3.453 20.922 1 43.19 77 GLN A C 1
ATOM 580 O O . GLN A 1 77 ? -29.156 -3.844 21.922 1 43.19 77 GLN A O 1
ATOM 585 N N . LYS A 1 78 ? -28.734 -2.209 20.578 1 38.25 78 LYS A N 1
ATOM 586 C CA . LYS A 1 78 ? -29.516 -1.313 21.422 1 38.25 78 LYS A CA 1
ATOM 587 C C . LYS A 1 78 ? -30.984 -1.326 21.016 1 38.25 78 LYS A C 1
ATOM 589 O O . LYS A 1 78 ? -31.312 -1.384 19.828 1 38.25 78 LYS A O 1
ATOM 594 N N . MET B 1 1 ? 17.797 26.266 21.219 1 34.81 1 MET B N 1
ATOM 595 C CA . MET B 1 1 ? 17.906 25.125 20.312 1 34.81 1 MET B CA 1
ATOM 596 C C . MET B 1 1 ? 16.672 24.984 19.438 1 34.81 1 MET B C 1
ATOM 598 O O . MET B 1 1 ? 15.547 24.906 19.953 1 34.81 1 MET B O 1
ATOM 602 N N . SER B 1 2 ? 16.531 25.859 18.469 1 35.97 2 SER B N 1
ATOM 603 C CA . SER B 1 2 ? 15.469 25.719 17.469 1 35.97 2 SER B CA 1
ATOM 604 C C . SER B 1 2 ? 15.242 24.25 17.109 1 35.97 2 SER B C 1
ATOM 606 O O . SER B 1 2 ? 16.172 23.547 16.75 1 35.97 2 SER B O 1
ATOM 608 N N . ASP B 1 3 ? 14.586 23.516 18 1 36.81 3 ASP B N 1
ATOM 609 C CA . ASP B 1 3 ? 14.25 22.125 17.688 1 36.81 3 ASP B CA 1
ATOM 610 C C . ASP B 1 3 ? 14.016 21.938 16.188 1 36.81 3 ASP B C 1
ATOM 612 O O . ASP B 1 3 ? 13.008 22.406 15.641 1 36.81 3 ASP B O 1
ATOM 616 N N . LEU B 1 4 ? 14.828 22.375 15.328 1 41.19 4 LEU B N 1
ATOM 617 C CA . LEU B 1 4 ? 14.906 21.984 13.922 1 41.19 4 LEU B CA 1
ATOM 618 C C . LEU B 1 4 ? 14.297 20.594 13.711 1 41.19 4 LEU B C 1
ATOM 620 O O . LEU B 1 4 ? 14.781 19.828 12.883 1 41.19 4 LEU B O 1
ATOM 624 N N . SER B 1 5 ? 13.797 19.875 14.742 1 43.97 5 SER B N 1
ATOM 625 C CA . SER B 1 5 ? 13.203 18.547 14.617 1 43.97 5 SER B CA 1
ATOM 626 C C . SER B 1 5 ? 12.484 18.391 13.281 1 43.97 5 SER B C 1
ATOM 628 O O . SER B 1 5 ? 11.547 19.141 12.977 1 43.97 5 SER B O 1
ATOM 630 N N . LEU B 1 6 ? 13.109 18.391 12.141 1 50.25 6 LEU B N 1
ATOM 631 C CA . LEU B 1 6 ? 12.664 18.031 10.797 1 50.25 6 LEU B CA 1
ATOM 632 C C . LEU B 1 6 ? 11.352 17.25 10.852 1 50.25 6 LEU B C 1
ATOM 634 O O . LEU B 1 6 ? 11.328 16.109 11.312 1 50.25 6 LEU B O 1
ATOM 638 N N . THR B 1 7 ? 10.312 17.75 11.289 1 59.41 7 THR B N 1
ATOM 639 C CA . THR B 1 7 ? 8.977 17.219 11.516 1 59.41 7 THR B CA 1
ATOM 640 C C . THR B 1 7 ? 8.578 16.266 10.391 1 59.41 7 THR B C 1
ATOM 642 O O . THR B 1 7 ? 8.586 16.641 9.219 1 59.41 7 THR B O 1
ATOM 645 N N . GLN B 1 8 ? 9.008 15.047 10.531 1 72.81 8 GLN B N 1
ATOM 646 C CA . GLN B 1 8 ? 8.531 14.016 9.609 1 72.81 8 GLN B CA 1
ATOM 647 C C . GLN B 1 8 ? 7.062 14.242 9.258 1 72.81 8 GLN B C 1
ATOM 649 O O . GLN B 1 8 ? 6.277 14.688 10.094 1 72.81 8 GLN B O 1
ATOM 654 N N . PRO B 1 9 ? 6.844 14.422 8 1 86.94 9 PRO B N 1
ATOM 655 C CA . PRO B 1 9 ? 5.445 14.578 7.586 1 86.94 9 PRO B CA 1
ATOM 656 C C . PRO B 1 9 ? 4.512 13.594 8.297 1 86.94 9 PRO B C 1
ATOM 658 O O . PRO B 1 9 ? 4.898 12.461 8.57 1 86.94 9 PRO B O 1
ATOM 661 N N . LYS B 1 10 ? 3.391 14.141 8.805 1 91.62 10 LYS B N 1
ATOM 662 C CA . LYS B 1 10 ? 2.369 13.305 9.422 1 91.62 10 LYS B CA 1
ATOM 663 C C . LYS B 1 10 ? 1.713 12.383 8.391 1 91.62 10 LYS B C 1
ATOM 665 O O . LYS B 1 10 ? 1.365 12.828 7.293 1 91.62 10 LYS B O 1
ATOM 670 N N . LEU B 1 11 ? 1.583 11.148 8.695 1 96.62 11 LEU B N 1
ATOM 671 C CA . LEU B 1 11 ? 0.994 10.156 7.805 1 96.62 11 LEU B CA 1
ATOM 672 C C . LEU B 1 11 ? -0.408 9.773 8.266 1 96.62 11 LEU B C 1
ATOM 674 O O . LEU B 1 11 ? -0.637 9.562 9.453 1 96.62 11 LEU B O 1
ATOM 678 N N . LYS B 1 12 ? -1.394 9.773 7.316 1 96.56 12 LYS B N 1
ATOM 679 C CA . LYS B 1 12 ? -2.705 9.203 7.605 1 96.56 12 LYS B CA 1
ATOM 680 C C . LYS B 1 12 ? -2.6 7.719 7.926 1 96.56 12 LYS B C 1
ATOM 682 O O . LYS B 1 12 ? -1.625 7.062 7.547 1 96.56 12 LYS B O 1
ATOM 687 N N . GLU B 1 13 ? -3.617 7.195 8.602 1 96.94 13 GLU B N 1
ATOM 688 C CA . GLU B 1 13 ? -3.674 5.762 8.875 1 96.94 13 GLU B CA 1
ATOM 689 C C . GLU B 1 13 ? -3.77 4.957 7.578 1 96.94 13 GLU B C 1
ATOM 691 O O . GLU B 1 13 ? -4.238 5.469 6.559 1 96.94 13 GLU B O 1
ATOM 696 N N . CYS B 1 14 ? -3.352 3.74 7.633 1 98.06 14 CYS B N 1
ATOM 697 C CA . CYS B 1 14 ? -3.412 2.842 6.488 1 98.06 14 CYS B CA 1
ATOM 698 C C . CYS B 1 14 ? -4.844 2.688 5.992 1 98.06 14 CYS B C 1
ATOM 700 O O . CYS B 1 14 ? -5.746 2.381 6.773 1 98.06 14 CYS B O 1
ATOM 702 N N . PRO B 1 15 ? -5.035 2.816 4.77 1 96.94 15 PRO B N 1
ATOM 703 C CA . PRO B 1 15 ? -6.402 2.701 4.25 1 96.94 15 PRO B CA 1
ATOM 704 C C . PRO B 1 15 ? -6.902 1.258 4.227 1 96.94 15 PRO B C 1
ATOM 706 O O . PRO B 1 15 ? -8.094 1.019 4.016 1 96.94 15 PRO B O 1
ATOM 709 N N . PHE B 1 16 ? -6.008 0.386 4.422 1 97.88 16 PHE B N 1
ATOM 710 C CA . PHE B 1 16 ? -6.387 -1.017 4.309 1 97.88 16 PHE B CA 1
ATOM 711 C C . PHE B 1 16 ? -6.742 -1.591 5.676 1 97.88 16 PHE B C 1
ATOM 713 O O . PHE B 1 16 ? -7.734 -2.311 5.816 1 97.88 16 PHE B O 1
ATOM 720 N N . CYS B 1 17 ? -5.961 -1.176 6.723 1 97.31 17 CYS B N 1
ATOM 721 C CA . CYS B 1 17 ? -6.172 -1.862 7.992 1 97.31 17 CYS B CA 1
ATOM 722 C C . CYS B 1 17 ? -6.359 -0.864 9.125 1 97.31 17 CYS B C 1
ATOM 724 O O . CYS B 1 17 ? -6.691 -1.249 10.25 1 97.31 17 CYS B O 1
ATOM 726 N N . GLY B 1 18 ? -6.035 0.358 8.859 1 96.94 18 GLY B N 1
ATOM 727 C CA . GLY B 1 18 ? -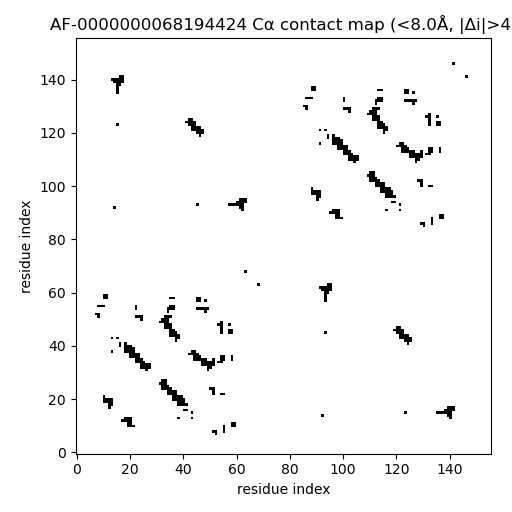6.227 1.374 9.883 1 96.94 18 GLY B CA 1
ATOM 728 C C . GLY B 1 18 ? -5.031 1.528 10.805 1 96.94 18 GLY B C 1
ATOM 729 O O . GLY B 1 18 ? -5.07 2.312 11.758 1 96.94 18 GLY B O 1
ATOM 730 N N . GLY B 1 19 ? -3.947 0.823 10.523 1 96.81 19 GLY B N 1
ATOM 731 C CA . GLY B 1 19 ? -2.756 0.905 11.352 1 96.81 19 GL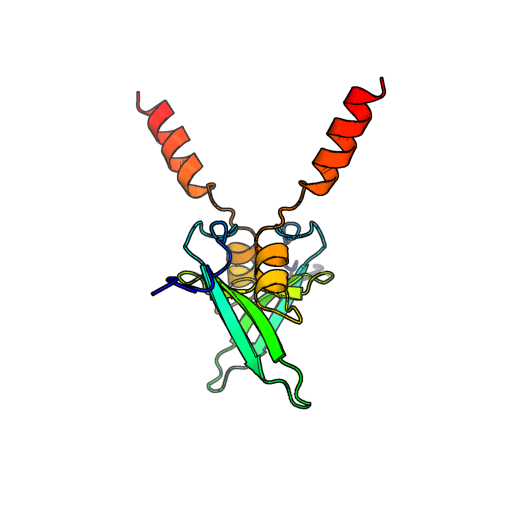Y B CA 1
ATOM 732 C C . GLY B 1 19 ? -1.894 2.113 11.039 1 96.81 19 GLY B C 1
ATOM 733 O O . GLY B 1 19 ? -2.129 2.811 10.047 1 96.81 19 GLY B O 1
ATOM 734 N N . ASN B 1 20 ? -0.85 2.307 11.883 1 97.25 20 ASN B N 1
ATOM 735 C CA . ASN B 1 20 ? 0.093 3.398 11.672 1 97.25 20 ASN B CA 1
ATOM 736 C C . ASN B 1 20 ? 1.072 3.084 10.547 1 97.25 20 ASN B C 1
ATOM 738 O O . ASN B 1 20 ? 1.354 1.916 10.266 1 97.25 20 ASN B O 1
ATOM 742 N N . ALA B 1 21 ? 1.521 4.141 9.914 1 97.75 21 ALA B N 1
ATOM 743 C CA . ALA B 1 21 ? 2.525 3.998 8.859 1 97.75 21 ALA B CA 1
ATOM 744 C C . ALA B 1 21 ? 3.809 4.742 9.227 1 97.75 21 ALA B C 1
ATOM 746 O O . ALA B 1 21 ? 3.807 5.59 10.117 1 97.75 21 ALA B O 1
ATOM 747 N N . ARG B 1 22 ? 4.828 4.375 8.516 1 97.12 22 ARG B N 1
ATOM 748 C CA . ARG B 1 22 ? 6.105 5.059 8.68 1 97.12 22 ARG B CA 1
ATOM 749 C C . ARG B 1 22 ? 6.781 5.281 7.328 1 97.12 22 ARG B C 1
ATOM 751 O O . ARG B 1 22 ? 6.449 4.617 6.348 1 97.12 22 ARG B O 1
ATOM 758 N N . LEU B 1 23 ? 7.652 6.266 7.309 1 96.19 23 LEU B N 1
ATOM 759 C CA . LEU B 1 23 ? 8.383 6.602 6.09 1 96.19 23 LEU B CA 1
ATOM 760 C C . LEU B 1 23 ? 9.695 5.84 6.016 1 96.19 23 LEU B C 1
ATOM 762 O O . LEU B 1 23 ? 10.391 5.688 7.023 1 96.19 23 LEU B O 1
ATOM 766 N N . TRP B 1 24 ? 9.992 5.363 4.824 1 94.62 24 TRP B N 1
ATOM 767 C CA . TRP B 1 24 ? 11.25 4.688 4.535 1 94.62 24 TRP B CA 1
ATOM 768 C C . TRP B 1 24 ? 11.984 5.383 3.393 1 94.62 24 TRP B C 1
ATOM 770 O O . TRP B 1 24 ? 11.359 5.977 2.512 1 94.62 24 TRP B O 1
ATOM 780 N N . VAL B 1 25 ? 13.273 5.398 3.473 1 90.81 25 VAL B N 1
ATOM 781 C CA . VAL B 1 25 ? 14.117 5.918 2.404 1 90.81 25 VAL B CA 1
ATOM 782 C C . VAL B 1 25 ? 15.055 4.82 1.908 1 90.81 25 VAL B C 1
ATOM 784 O O . VAL B 1 25 ? 15.617 4.066 2.707 1 90.81 25 VAL B O 1
ATOM 787 N N . GLU B 1 26 ? 15.102 4.648 0.632 1 87.12 26 GLU B N 1
ATOM 788 C CA . GLU B 1 26 ? 16.016 3.676 0.038 1 87.12 26 GLU B CA 1
ATOM 789 C C . GLU B 1 26 ? 16.969 4.348 -0.948 1 87.12 26 GLU B C 1
ATOM 791 O O . GLU B 1 26 ? 16.578 5.254 -1.681 1 87.12 26 GLU B O 1
ATOM 796 N N . ALA B 1 27 ? 18.188 4.012 -0.757 1 81.12 27 ALA B N 1
ATOM 797 C CA . ALA B 1 27 ? 19.188 4.508 -1.704 1 81.12 27 ALA B CA 1
ATOM 798 C C . ALA B 1 27 ? 19.125 3.738 -3.02 1 81.12 27 ALA B C 1
ATOM 800 O O . ALA B 1 27 ? 19.062 2.506 -3.023 1 81.12 27 ALA B O 1
ATOM 801 N N . GLY B 1 28 ? 18.75 4.402 -4.039 1 71.56 28 GLY B N 1
ATOM 802 C CA . GLY B 1 28 ? 18.766 3.77 -5.348 1 71.56 28 GLY B CA 1
ATOM 803 C C . GLY B 1 28 ? 20.172 3.566 -5.887 1 71.56 28 GLY B C 1
ATOM 804 O O . GLY B 1 28 ? 21.156 3.818 -5.184 1 71.56 28 GLY B O 1
ATOM 805 N N . ILE B 1 29 ? 20.219 2.809 -6.992 1 68.94 29 ILE B N 1
ATOM 806 C CA . ILE B 1 29 ? 21.516 2.486 -7.602 1 68.94 29 ILE B CA 1
ATOM 807 C C . ILE B 1 29 ? 22.297 3.77 -7.844 1 68.94 29 ILE B C 1
ATOM 809 O O . ILE B 1 29 ? 23.516 3.812 -7.617 1 68.94 29 ILE B O 1
ATOM 813 N N . ASN B 1 30 ? 21.656 4.719 -8.484 1 65.94 30 ASN B N 1
ATOM 814 C CA . ASN B 1 30 ? 22.312 5.977 -8.828 1 65.94 30 ASN B CA 1
ATOM 815 C C . ASN B 1 30 ? 21.922 7.094 -7.867 1 65.94 30 ASN B C 1
ATOM 817 O O . ASN B 1 30 ? 20.781 7.57 -7.891 1 65.94 30 ASN B O 1
ATOM 821 N N . ILE B 1 31 ? 22.766 7.41 -6.906 1 69.25 31 ILE B N 1
ATOM 822 C CA . ILE B 1 31 ? 22.719 8.523 -5.961 1 69.25 31 ILE B CA 1
ATOM 823 C C . ILE B 1 31 ? 21.266 8.938 -5.734 1 69.25 31 ILE B C 1
ATOM 825 O O . ILE B 1 31 ? 20.984 9.82 -4.918 1 69.25 31 ILE B O 1
ATOM 829 N N . ASP B 1 32 ? 20.391 8.18 -6.395 1 78.12 32 ASP B N 1
ATOM 830 C CA . ASP B 1 32 ? 19 8.594 -6.215 1 78.12 32 ASP B CA 1
ATOM 831 C C . ASP B 1 32 ? 18.422 8.031 -4.918 1 78.12 32 ASP B C 1
ATOM 833 O O . ASP B 1 32 ? 18.766 6.918 -4.512 1 78.12 32 ASP B O 1
ATOM 837 N N . VAL B 1 33 ? 17.828 8.93 -4.133 1 82.94 33 VAL B N 1
ATOM 838 C CA . VAL B 1 33 ? 17.156 8.531 -2.898 1 82.94 33 VAL B CA 1
ATOM 839 C C . VAL B 1 33 ? 15.656 8.398 -3.145 1 82.94 33 VAL B C 1
ATOM 841 O O . VAL B 1 33 ? 15.031 9.289 -3.736 1 82.94 33 VAL B O 1
ATOM 844 N N . TRP B 1 34 ? 15.141 7.199 -2.902 1 90.25 34 TRP B N 1
ATOM 845 C CA . TRP B 1 34 ? 13.703 6.992 -3.027 1 90.25 34 TRP B CA 1
ATOM 846 C C . TRP B 1 34 ? 13.062 6.777 -1.66 1 90.25 34 TRP B C 1
ATOM 848 O O . TRP B 1 34 ? 13.672 6.188 -0.767 1 90.25 34 TRP B O 1
ATOM 858 N N . GLY B 1 35 ? 11.883 7.453 -1.476 1 93.38 35 GLY B N 1
ATOM 859 C CA . GLY B 1 35 ? 11.117 7.281 -0.251 1 93.38 35 GLY B CA 1
ATOM 860 C C . GLY B 1 35 ? 9.758 6.656 -0.481 1 93.38 35 GLY B C 1
ATOM 861 O O . GLY B 1 35 ? 9.203 6.758 -1.577 1 93.38 35 GLY B O 1
ATOM 862 N N . TYR B 1 36 ? 9.297 5.93 0.464 1 96.5 36 TYR B N 1
ATOM 863 C CA . TYR B 1 36 ? 7.922 5.438 0.49 1 96.5 36 TYR B CA 1
ATOM 864 C C . TYR B 1 36 ? 7.41 5.32 1.921 1 96.5 36 TYR B C 1
ATOM 866 O O . TYR B 1 36 ? 8.203 5.32 2.869 1 96.5 36 TYR B O 1
ATOM 874 N N . ALA B 1 37 ? 6.09 5.27 2.045 1 98.12 37 ALA B N 1
ATOM 875 C CA . ALA B 1 37 ? 5.461 4.973 3.33 1 98.12 37 ALA B CA 1
ATOM 876 C C . ALA B 1 37 ? 5.035 3.51 3.404 1 98.12 37 ALA B C 1
ATOM 878 O O . ALA B 1 37 ? 4.664 2.912 2.391 1 98.12 37 ALA B O 1
ATOM 879 N N . GLU B 1 38 ? 5.125 2.945 4.547 1 98.31 38 GLU B N 1
ATOM 880 C CA . GLU B 1 38 ? 4.75 1.554 4.785 1 98.31 38 GLU B CA 1
ATOM 881 C C . GLU B 1 38 ? 3.99 1.4 6.098 1 98.31 38 GLU B C 1
ATOM 883 O O . GLU B 1 38 ? 4.359 2.002 7.109 1 98.31 38 GLU B O 1
ATOM 888 N N . CYS B 1 39 ? 2.957 0.627 5.992 1 98.44 39 CYS B N 1
ATOM 889 C CA . CYS B 1 39 ? 2.184 0.371 7.199 1 98.44 39 CYS B CA 1
ATOM 890 C C . CYS B 1 39 ? 2.947 -0.542 8.156 1 98.44 39 CYS B C 1
ATOM 892 O O . CYS B 1 39 ? 3.502 -1.56 7.734 1 98.44 39 CYS B O 1
ATOM 894 N N . ASP B 1 40 ? 2.885 -0.258 9.453 1 97.81 40 ASP B N 1
ATOM 895 C CA . ASP B 1 40 ? 3.609 -1.021 10.469 1 97.81 40 ASP B CA 1
ATOM 896 C C . ASP B 1 40 ? 2.881 -2.32 10.805 1 97.81 40 ASP B C 1
ATOM 898 O O . ASP B 1 40 ? 3.459 -3.223 11.414 1 97.81 40 ASP B O 1
ATOM 902 N N . LEU B 1 41 ? 1.65 -2.424 10.438 1 97.38 41 LEU B N 1
ATOM 903 C CA . LEU B 1 41 ? 0.824 -3.553 10.844 1 97.38 41 LEU B CA 1
ATOM 904 C C . LEU B 1 41 ? 0.673 -4.559 9.711 1 97.38 41 LEU B C 1
ATOM 906 O O . LEU B 1 41 ? 1.106 -5.707 9.828 1 97.38 41 LEU B O 1
ATOM 910 N N . CYS B 1 42 ? 0.104 -4.129 8.578 1 97.5 42 CYS B N 1
ATOM 911 C CA . CYS B 1 42 ? -0.138 -5.074 7.496 1 97.5 42 CYS B CA 1
ATOM 912 C C . CYS B 1 42 ? 0.978 -5.012 6.461 1 97.5 42 CYS B C 1
ATOM 914 O O . CYS B 1 42 ? 0.982 -5.785 5.5 1 97.5 42 CYS B O 1
ATOM 916 N N . GLU B 1 43 ? 1.82 -3.975 6.438 1 97.75 43 GLU B N 1
ATOM 917 C CA . GLU B 1 43 ? 3.025 -3.83 5.625 1 97.75 43 GLU B CA 1
ATOM 918 C C . GLU B 1 43 ? 2.686 -3.416 4.199 1 97.75 43 GLU B C 1
ATOM 920 O O . GLU B 1 43 ? 3.51 -3.557 3.291 1 97.75 43 GLU B O 1
ATOM 925 N N . ALA B 1 44 ? 1.449 -2.941 4.027 1 98.44 44 ALA B N 1
ATOM 926 C CA . ALA B 1 44 ? 1.151 -2.301 2.748 1 98.44 44 ALA B CA 1
ATOM 927 C C . ALA B 1 44 ? 2.098 -1.132 2.488 1 98.44 44 ALA B C 1
ATOM 929 O O . ALA B 1 44 ? 2.488 -0.423 3.418 1 98.44 44 ALA B O 1
ATOM 930 N N . ARG B 1 45 ? 2.393 -0.893 1.247 1 98.25 45 ARG B N 1
ATOM 931 C CA . ARG B 1 45 ? 3.338 0.148 0.856 1 98.25 45 ARG B CA 1
ATOM 932 C C . ARG B 1 45 ? 2.689 1.147 -0.096 1 98.25 45 ARG B C 1
ATOM 934 O O . ARG B 1 45 ? 1.969 0.758 -1.018 1 98.25 45 ARG B O 1
ATOM 941 N N . GLY B 1 46 ? 2.924 2.404 0.218 1 98.44 46 GLY B N 1
ATOM 942 C CA . GLY B 1 46 ? 2.51 3.428 -0.728 1 98.44 46 GLY B CA 1
ATOM 943 C C . GLY B 1 46 ? 3.426 3.535 -1.931 1 98.44 46 GLY B C 1
ATOM 944 O O . GLY B 1 46 ? 4.375 2.758 -2.068 1 98.44 46 GLY B O 1
ATOM 945 N N . ALA B 1 47 ? 3.146 4.5 -2.783 1 97.62 47 ALA B N 1
ATOM 946 C CA . ALA B 1 47 ? 3.934 4.738 -3.99 1 97.62 47 ALA B CA 1
ATOM 947 C C . ALA B 1 47 ? 5.348 5.191 -3.641 1 97.62 47 ALA B C 1
ATOM 949 O O . ALA B 1 47 ? 5.555 5.887 -2.645 1 97.62 47 ALA B O 1
ATOM 950 N N . TRP B 1 48 ? 6.262 4.793 -4.48 1 95.56 48 TRP B N 1
ATOM 951 C CA . TRP B 1 48 ? 7.609 5.344 -4.398 1 95.56 48 TRP B CA 1
ATOM 952 C C . TRP B 1 48 ? 7.617 6.828 -4.75 1 95.56 48 TRP B C 1
ATOM 954 O O . TRP B 1 48 ? 6.84 7.273 -5.594 1 95.56 48 TRP B O 1
ATOM 964 N N . ALA B 1 49 ? 8.523 7.547 -4.102 1 95.31 49 ALA B N 1
ATOM 965 C CA . ALA B 1 49 ? 8.664 8.977 -4.371 1 95.31 49 ALA B CA 1
ATOM 966 C C . ALA B 1 49 ? 10.109 9.43 -4.215 1 95.31 49 ALA B C 1
ATOM 968 O O . ALA B 1 49 ? 10.906 8.758 -3.555 1 95.31 49 ALA B O 1
ATOM 969 N N . PRO B 1 50 ? 10.508 10.57 -4.781 1 92.56 50 PRO B N 1
ATOM 970 C CA . PRO B 1 50 ? 11.898 11.008 -4.762 1 92.56 50 PRO B CA 1
ATOM 971 C C . PRO B 1 50 ? 12.297 11.648 -3.432 1 92.56 50 PRO B C 1
ATOM 973 O O . PRO B 1 50 ? 13.453 12.062 -3.262 1 92.56 50 PRO B O 1
ATOM 976 N N . SER B 1 51 ? 11.383 11.836 -2.488 1 89.62 51 SER B N 1
ATOM 977 C CA . SER B 1 51 ? 11.648 12.375 -1.158 1 89.62 51 SER B CA 1
ATOM 978 C C . SER B 1 51 ? 10.641 11.852 -0.138 1 89.62 51 SER B C 1
ATOM 980 O O . SER B 1 51 ? 9.578 11.344 -0.509 1 89.62 51 SER B O 1
ATOM 982 N N . VAL B 1 52 ? 10.984 11.977 1.053 1 89.88 52 VAL B N 1
ATOM 983 C CA . VAL B 1 52 ? 10.102 11.562 2.137 1 89.88 52 VAL B CA 1
ATOM 984 C C . VAL B 1 52 ? 8.828 12.414 2.113 1 89.88 52 VAL B C 1
ATOM 986 O O . VAL B 1 52 ? 7.73 11.898 2.354 1 89.88 52 VAL B O 1
ATOM 989 N N . ALA B 1 53 ? 8.992 13.711 1.889 1 91.88 53 ALA B N 1
ATOM 990 C CA . ALA B 1 53 ? 7.836 14.602 1.829 1 91.88 53 ALA B CA 1
ATOM 991 C C . ALA B 1 53 ? 6.875 14.172 0.723 1 91.88 53 ALA B C 1
ATOM 993 O O . ALA B 1 53 ? 5.66 14.133 0.93 1 91.88 53 ALA B O 1
ATOM 994 N N . ALA B 1 54 ? 7.406 13.875 -0.437 1 94.81 54 ALA B N 1
ATOM 995 C CA . ALA B 1 54 ? 6.586 13.438 -1.563 1 94.81 54 ALA B CA 1
ATOM 996 C C . ALA B 1 54 ? 5.934 12.094 -1.277 1 94.81 54 ALA B C 1
ATOM 998 O O . ALA B 1 54 ? 4.785 11.852 -1.662 1 94.81 54 ALA B O 1
ATOM 999 N N . ALA B 1 55 ? 6.699 11.211 -0.621 1 96.5 55 ALA B N 1
ATOM 1000 C CA . ALA B 1 55 ? 6.156 9.906 -0.239 1 96.5 55 ALA B CA 1
ATOM 1001 C C . ALA B 1 55 ? 4.961 10.062 0.696 1 96.5 55 ALA B C 1
ATOM 1003 O O . ALA B 1 55 ? 3.943 9.391 0.533 1 96.5 55 ALA B O 1
ATOM 1004 N N . ALA B 1 56 ? 5.125 10.953 1.67 1 96.75 56 ALA B N 1
ATOM 1005 C CA . ALA B 1 56 ? 4.031 11.211 2.605 1 96.75 56 ALA B CA 1
ATOM 1006 C C . ALA B 1 56 ? 2.801 11.742 1.879 1 96.75 56 ALA B C 1
ATOM 1008 O O . ALA B 1 56 ? 1.673 11.352 2.189 1 96.75 56 ALA B O 1
ATOM 1009 N N . GLU B 1 57 ? 3.023 12.648 0.977 1 96.06 57 GLU B N 1
ATOM 1010 C CA . GLU B 1 57 ? 1.92 13.203 0.201 1 96.06 57 GLU B CA 1
ATOM 1011 C C . GLU B 1 57 ? 1.186 12.117 -0.576 1 96.06 57 GLU B C 1
ATOM 1013 O O . GLU B 1 57 ? -0.046 12.07 -0.574 1 96.06 57 GLU B O 1
ATOM 1018 N N . LYS B 1 58 ? 1.901 11.258 -1.255 1 97.12 58 LYS B N 1
ATOM 1019 C CA . LYS B 1 58 ? 1.296 10.18 -2.025 1 97.12 58 LYS B CA 1
ATOM 1020 C C . LYS B 1 58 ? 0.536 9.219 -1.119 1 97.12 58 LYS B C 1
ATOM 1022 O O . LYS B 1 58 ? -0.557 8.758 -1.465 1 97.12 58 LYS B O 1
ATOM 1027 N N . TRP B 1 59 ? 1.083 8.906 0.018 1 98.12 59 TRP B N 1
ATOM 1028 C CA . TRP B 1 59 ? 0.427 8.031 0.984 1 98.12 59 TRP B CA 1
ATOM 1029 C C . TRP B 1 59 ? -0.859 8.664 1.506 1 98.12 59 TRP B C 1
ATOM 1031 O O . TRP B 1 59 ? -1.859 7.973 1.71 1 98.12 59 TRP B O 1
ATOM 1041 N N . ASN B 1 60 ? -0.79 9.938 1.747 1 97.38 60 ASN B N 1
ATOM 1042 C CA . ASN B 1 60 ? -1.901 10.633 2.391 1 97.38 60 ASN B CA 1
ATOM 1043 C C . ASN B 1 60 ? -3.012 10.953 1.395 1 97.38 60 ASN B C 1
ATOM 1045 O O . ASN B 1 60 ? -4.129 11.289 1.791 1 97.38 60 ASN B O 1
ATOM 1049 N N . ARG B 1 61 ? -2.732 10.844 0.113 1 96 61 ARG B N 1
ATOM 1050 C CA . ARG B 1 61 ? -3.771 11.023 -0.897 1 96 61 ARG B CA 1
ATOM 1051 C C . ARG B 1 61 ? -4.805 9.906 -0.818 1 96 61 ARG B C 1
ATOM 1053 O O . ARG B 1 61 ? -4.461 8.742 -0.584 1 96 61 ARG B O 1
ATOM 1060 N N . ARG B 1 62 ? -6.094 10.227 -0.928 1 95.56 62 ARG B N 1
ATOM 1061 C CA . ARG B 1 62 ? -7.168 9.242 -1.008 1 95.56 62 ARG B CA 1
ATOM 1062 C C . ARG B 1 62 ? -7.969 9.406 -2.297 1 95.56 62 ARG B C 1
ATOM 1064 O O . ARG B 1 62 ? -8.203 10.531 -2.748 1 95.56 62 ARG B O 1
ATOM 1071 N N . ALA B 1 63 ? -8.281 8.109 -2.656 1 84.69 63 ALA B N 1
ATOM 1072 C CA . ALA B 1 63 ? -9.102 8.141 -3.863 1 84.69 63 ALA B CA 1
ATOM 1073 C C . ALA B 1 63 ? -10.375 8.953 -3.635 1 84.69 63 ALA B C 1
ATOM 1075 O O . ALA B 1 63 ? -11.047 8.797 -2.609 1 84.69 63 ALA B O 1
ATOM 1076 N N . GLY B 1 64 ? -10.711 9.844 -4.477 1 76.31 64 GLY B N 1
ATOM 1077 C CA . GLY B 1 64 ? -11.867 10.719 -4.383 1 76.31 64 GLY B CA 1
ATOM 1078 C C . GLY B 1 64 ? -11.508 12.133 -3.988 1 76.31 64 GLY B C 1
ATOM 1079 O O . GLY B 1 64 ? -12.336 13.047 -4.102 1 76.31 64 GLY B O 1
ATOM 1080 N N . ASP B 1 65 ? -10.352 12.18 -3.199 1 66.06 65 ASP B N 1
ATOM 1081 C CA . ASP B 1 65 ? -9.938 13.539 -2.877 1 66.06 65 ASP B CA 1
ATOM 1082 C C . ASP B 1 65 ? -10 14.445 -4.109 1 66.06 65 ASP B C 1
ATOM 1084 O O . ASP B 1 65 ? -10.445 15.586 -4.023 1 66.06 65 ASP B O 1
ATOM 1088 N N . GLU B 1 66 ? -9.461 13.914 -5.25 1 53.72 66 GLU B N 1
ATOM 1089 C CA . GLU B 1 66 ? -9.594 14.789 -6.41 1 53.72 66 GLU B CA 1
ATOM 1090 C C . GLU B 1 66 ? -11.023 14.789 -6.941 1 53.72 66 GLU B C 1
ATOM 1092 O O . GLU B 1 66 ? -11.461 15.758 -7.566 1 53.72 66 GLU B O 1
ATOM 1097 N N . ALA B 1 67 ? -11.547 13.539 -6.898 1 49.09 67 ALA B N 1
ATOM 1098 C CA . ALA B 1 67 ? -12.914 13.531 -7.418 1 49.09 67 ALA B CA 1
ATOM 1099 C C . ALA B 1 67 ? -13.789 14.531 -6.676 1 49.09 67 ALA B C 1
ATOM 1101 O O . ALA B 1 67 ? -14.68 15.141 -7.27 1 49.09 67 ALA B O 1
ATOM 1102 N N . ASN B 1 68 ? -13.516 14.5 -5.402 1 48.59 68 ASN B N 1
ATOM 1103 C CA . ASN B 1 68 ? -14.359 15.406 -4.629 1 48.59 68 ASN B CA 1
ATOM 1104 C C . ASN B 1 68 ? -14.102 16.859 -5 1 48.59 68 ASN B C 1
ATOM 1106 O O . ASN B 1 68 ? -14.953 17.719 -4.77 1 48.59 68 ASN B O 1
ATOM 1110 N N . LEU B 1 69 ? -12.875 17.047 -5.371 1 48.22 69 LEU B N 1
ATOM 1111 C CA . LEU B 1 69 ? -12.625 18.422 -5.754 1 48.22 69 LEU B CA 1
ATOM 1112 C C . LEU B 1 69 ? -13.484 18.828 -6.949 1 48.22 69 LEU B C 1
ATOM 1114 O O . LEU B 1 69 ? -14.039 19.922 -6.988 1 48.22 69 LEU B O 1
ATOM 1118 N N . SER B 1 70 ? -13.461 17.781 -7.855 1 49.19 70 SER B N 1
ATOM 1119 C CA . SER B 1 70 ? -14.258 18.203 -9 1 49.19 70 SER B CA 1
ATOM 1120 C C . SER B 1 70 ? -15.734 18.344 -8.633 1 49.19 70 SER B C 1
ATOM 1122 O O . SER B 1 70 ? -16.422 19.25 -9.125 1 49.19 70 SER B O 1
ATOM 1124 N N . ALA B 1 71 ? -16.109 17.438 -7.805 1 50.91 71 ALA B N 1
ATOM 1125 C CA . ALA B 1 71 ? -17.547 17.516 -7.508 1 50.91 71 ALA B CA 1
ATOM 1126 C C . ALA B 1 71 ? -17.875 18.781 -6.734 1 50.91 71 ALA B C 1
ATOM 1128 O O . ALA B 1 71 ? -18.906 19.406 -6.969 1 50.91 71 ALA B O 1
ATOM 1129 N N . SER B 1 72 ? -17.078 19.047 -5.84 1 49.94 72 SER B N 1
ATOM 1130 C CA . SER B 1 72 ? -17.312 20.281 -5.105 1 49.94 72 SER B CA 1
ATOM 1131 C C 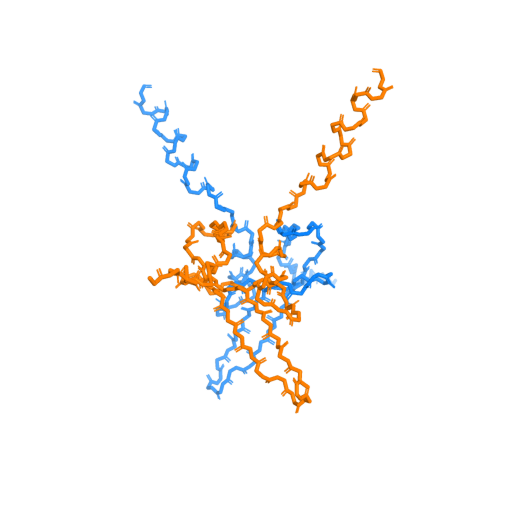. SER B 1 72 ? -17.234 21.5 -6.023 1 49.94 72 SER B C 1
ATOM 1133 O O . SER B 1 72 ? -18 22.453 -5.867 1 49.94 72 SER B O 1
ATOM 1135 N N . GLN B 1 73 ? -16.203 21.453 -6.844 1 49.78 73 GLN B N 1
ATOM 1136 C CA . GLN B 1 73 ? -16.062 22.594 -7.734 1 49.78 73 GLN B CA 1
ATOM 1137 C C . GLN B 1 73 ? -17.25 22.703 -8.688 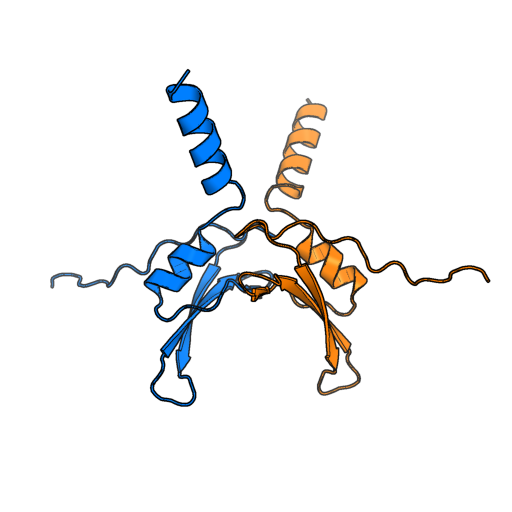1 49.78 73 GLN B C 1
ATOM 1139 O O . GLN B 1 73 ? -17.688 23.812 -9.023 1 49.78 73 GLN B O 1
ATOM 1144 N N . ARG B 1 74 ? -17.672 21.516 -9.117 1 55.31 74 ARG B N 1
ATOM 1145 C CA . ARG B 1 74 ? -18.781 21.562 -10.055 1 55.31 74 ARG B CA 1
ATOM 1146 C C . ARG B 1 74 ? -20.047 22.078 -9.367 1 55.31 74 ARG B C 1
ATOM 1148 O O . ARG B 1 74 ? -20.906 22.688 -10 1 55.31 74 ARG B O 1
ATOM 1155 N N . SER B 1 75 ? -20.141 21.625 -8.172 1 54.38 75 SER B N 1
ATOM 1156 C CA . SER B 1 75 ? -21.344 22.078 -7.504 1 54.38 75 SER B CA 1
ATOM 1157 C C . SER B 1 75 ? -21.328 23.594 -7.316 1 54.38 75 SER B C 1
ATOM 1159 O O . SER B 1 75 ? -22.391 24.234 -7.309 1 54.38 75 SER B O 1
ATOM 1161 N N . ASN B 1 76 ? -20.141 24.078 -7.195 1 51.5 76 ASN B N 1
ATOM 1162 C CA . ASN B 1 76 ? -20.078 25.516 -6.949 1 51.5 76 ASN B CA 1
ATOM 1163 C C . ASN B 1 76 ? -20.266 26.312 -8.234 1 51.5 76 ASN B C 1
ATOM 1165 O O . ASN B 1 76 ? -20.453 27.531 -8.195 1 51.5 76 ASN B O 1
ATOM 1169 N N . GLN B 1 77 ? -19.906 25.672 -9.383 1 48.81 77 GLN B N 1
ATOM 1170 C CA . GLN B 1 77 ? -20.016 26.453 -10.617 1 48.81 77 GLN B CA 1
ATOM 1171 C C . GLN B 1 77 ? -21.453 26.516 -11.117 1 48.81 77 GLN B C 1
ATOM 1173 O O . GLN B 1 77 ? -21.781 27.328 -11.977 1 48.81 77 GLN B O 1
ATOM 1178 N N . LYS B 1 78 ? -22.312 25.75 -10.539 1 45.56 78 LYS B N 1
ATOM 1179 C CA . LYS B 1 78 ? -23.703 25.984 -10.93 1 45.56 78 LYS B CA 1
ATOM 1180 C C . LYS B 1 78 ? -24.344 27.062 -10.047 1 45.56 78 LYS B C 1
ATOM 1182 O O . LYS B 1 78 ? -24.094 27.109 -8.836 1 45.56 78 LYS B O 1
#

Secondary structure (DSSP, 8-state):
-----------PPPTTT---EEEEEEE-SSS-EEEEEEETTT--B---BSSHHHHHHHHH--TTHHHHHHHHHHHHH-/-----------PPPTTT---EEEEEEE-SSS-EEEEEEETTT--B---BSSHHHHHHHHH--TTHHHHHHHHHHHHH-